Protein AF-A0A7X3VR45-F1 (afdb_monomer)

pLDDT: mean 96.13, std 3.7, range [67.56, 98.75]

Radius of gyration: 15.21 Å; Cα contacts (8 Å, |Δi|>4): 287; chains: 1; bounding box: 34×39×33 Å

Secondary structure (DSSP, 8-state):
-HHHHHTTHHHHHHHHHHTTPPP---THHHHTTEEEEEE-GGGGSS-SS---EEEE---SEEEEEEESTTSTTHHHHHHHHHHHH-SEEEEE-TTEEEEEETTEEEEEESSTT--EEEEEEETTEEEEEEPP-S---EEHHHHTS--

Solvent-accessible surface area (backbone atoms only — not comparable to full-atom values): 8153 Å² total; per-residue (Å²): 97,70,67,39,56,76,70,47,44,55,60,54,52,52,52,40,42,76,72,69,46,86,83,84,48,65,59,76,47,41,23,36,48,16,36,21,16,62,34,59,74,48,64,81,45,94,49,90,84,58,68,75,40,83,45,67,34,74,42,80,38,89,31,31,30,27,57,39,24,88,44,94,62,38,52,62,53,50,38,51,48,27,24,73,70,44,59,36,35,41,31,21,21,63,54,28,45,82,48,75,61,88,67,25,28,34,36,48,62,80,43,96,84,34,46,39,33,42,32,30,51,54,97,74,34,50,47,76,43,79,52,74,69,82,69,56,83,39,58,39,66,62,72,69,42,97,114

Sequence (147 aa):
MKLWRRLGLDAVLAEAASRGTVLSGLSAGAICWFRYGHSDSRSFSSNPKWDYIRVSGLGFINAVYCPHYHFEKRETSFSQMIAKRGGIGIACDNNAAIEIVGERYRILTSAPNAKAYKLFKRDGNAVITELSQDNEWTPLTDLLRRK

Foldseek 3Di:
DVVCVVVVVLVVVVVCVVVVNDQDDAAVSQQQLAQWEWDPVCVPDPDVDDDIDIDGHSHNHDAYEAEQCPPDCNVVRVFLVCLVPWFKYKYWHVQWDWDDDPQWIAIAGPDPPTWMWIWGHDPSGIDIDTGDHPRDIDGNVVSRDPD

Structure (mmCIF, N/CA/C/O backbone):
data_AF-A0A7X3VR45-F1
#
_entry.id   AF-A0A7X3VR45-F1
#
loop_
_atom_site.group_PDB
_atom_site.id
_atom_site.type_symbol
_atom_site.label_atom_id
_atom_site.label_alt_id
_atom_site.label_comp_id
_atom_site.label_asym_id
_atom_site.label_entity_id
_atom_site.label_seq_id
_atom_site.pdbx_PDB_ins_code
_atom_site.Cartn_x
_atom_site.Cartn_y
_atom_site.Cartn_z
_atom_site.occupancy
_atom_site.B_iso_or_equiv
_atom_site.auth_seq_id
_atom_site.auth_comp_id
_atom_site.auth_asym_id
_atom_site.auth_atom_id
_atom_site.pdbx_PDB_model_num
ATOM 1 N N . MET A 1 1 ? -0.229 -15.543 -4.022 1.00 93.19 1 MET A N 1
ATOM 2 C CA . MET A 1 1 ? -1.603 -15.867 -3.569 1.00 93.19 1 MET A CA 1
ATOM 3 C C . MET A 1 1 ? -2.283 -17.021 -4.309 1.00 93.19 1 MET A C 1
ATOM 5 O O . MET A 1 1 ? -3.187 -17.600 -3.731 1.00 93.19 1 MET A O 1
ATOM 9 N N . LYS A 1 2 ? -1.858 -17.437 -5.519 1.00 92.75 2 LYS A N 1
ATOM 10 C CA . LYS A 1 2 ? -2.476 -18.581 -6.236 1.00 92.75 2 LYS A CA 1
ATOM 11 C C . LYS A 1 2 ? -2.580 -19.865 -5.396 1.00 92.75 2 LYS A C 1
ATOM 13 O O . LYS A 1 2 ? -3.635 -20.484 -5.375 1.00 92.75 2 LYS A O 1
ATOM 18 N N . LEU A 1 3 ? -1.503 -20.234 -4.696 1.00 95.25 3 LEU A N 1
ATOM 19 C CA . LEU A 1 3 ? -1.475 -21.427 -3.845 1.00 95.25 3 LEU A CA 1
ATOM 20 C C . LEU A 1 3 ? -2.499 -21.350 -2.707 1.00 95.25 3 LEU A C 1
ATOM 22 O O . LEU A 1 3 ? -3.209 -22.316 -2.477 1.00 95.25 3 LEU A O 1
ATOM 26 N N . TRP A 1 4 ? -2.610 -20.195 -2.048 1.00 96.38 4 TRP A N 1
ATOM 27 C CA . TRP A 1 4 ? -3.561 -19.988 -0.953 1.00 96.38 4 TRP A CA 1
ATOM 28 C C . TRP A 1 4 ? -4.999 -20.175 -1.423 1.00 96.38 4 TRP A C 1
ATOM 30 O O . TRP A 1 4 ? -5.736 -20.920 -0.797 1.00 96.38 4 TRP A O 1
ATOM 40 N N . ARG A 1 5 ? -5.353 -19.598 -2.579 1.00 96.06 5 ARG A N 1
ATOM 41 C CA . ARG A 1 5 ? -6.682 -19.789 -3.179 1.00 96.06 5 ARG A CA 1
ATOM 42 C C . ARG A 1 5 ? -6.951 -21.242 -3.547 1.00 96.06 5 ARG A C 1
ATOM 44 O O . ARG A 1 5 ? -8.019 -21.765 -3.273 1.00 96.06 5 ARG A O 1
ATOM 51 N N . ARG A 1 6 ? -5.961 -21.918 -4.139 1.00 97.50 6 ARG A N 1
ATOM 52 C CA . ARG A 1 6 ? -6.075 -23.340 -4.496 1.00 97.50 6 ARG A CA 1
ATOM 53 C C . ARG A 1 6 ? -6.319 -24.225 -3.271 1.00 97.50 6 ARG A C 1
ATOM 55 O O . ARG A 1 6 ? -6.990 -25.238 -3.393 1.00 97.50 6 ARG A O 1
ATOM 62 N N . LEU A 1 7 ? -5.743 -23.862 -2.129 1.00 97.94 7 LEU A N 1
ATOM 63 C CA . LEU A 1 7 ? -5.867 -24.603 -0.874 1.00 97.94 7 LEU A CA 1
ATOM 64 C C . LEU A 1 7 ? -7.011 -24.093 0.024 1.00 97.94 7 LEU A C 1
ATOM 66 O O . LEU A 1 7 ? -7.150 -24.585 1.136 1.00 97.94 7 LEU A O 1
ATOM 70 N N . GLY A 1 8 ? -7.803 -23.107 -0.417 1.00 97.38 8 GLY A N 1
ATOM 71 C CA . GLY A 1 8 ? -8.907 -22.528 0.364 1.00 97.38 8 GLY A CA 1
ATOM 72 C C . GLY A 1 8 ? -8.486 -21.647 1.548 1.00 97.38 8 GLY A C 1
ATOM 73 O O . GLY A 1 8 ? -9.325 -21.250 2.355 1.00 97.38 8 GLY A O 1
ATOM 74 N N . LEU A 1 9 ? -7.199 -21.311 1.670 1.00 97.19 9 LEU A N 1
ATOM 75 C CA . LEU A 1 9 ? -6.683 -20.503 2.779 1.00 97.19 9 LEU A CA 1
ATOM 76 C C . LEU A 1 9 ? -7.224 -19.065 2.753 1.00 97.19 9 LEU A C 1
ATOM 78 O O . LEU A 1 9 ? -7.358 -18.435 3.794 1.00 97.19 9 LEU A O 1
ATOM 82 N N . ASP A 1 10 ? -7.555 -18.535 1.578 1.00 97.19 10 ASP A N 1
ATOM 83 C CA . ASP A 1 10 ? -8.180 -17.218 1.452 1.00 97.19 10 ASP A CA 1
ATOM 84 C C . ASP A 1 10 ? -9.552 -17.138 2.130 1.00 97.19 10 ASP A C 1
ATOM 86 O O . ASP A 1 10 ? -9.836 -16.133 2.782 1.00 97.19 10 ASP A O 1
ATOM 90 N N . ALA A 1 11 ? -10.365 -18.193 2.030 1.00 97.25 11 ALA A N 1
ATOM 91 C CA . ALA A 1 11 ? -11.652 -18.275 2.716 1.00 97.25 11 ALA A CA 1
ATOM 92 C C . ALA A 1 11 ? -11.475 -18.359 4.241 1.00 97.25 11 ALA A C 1
ATOM 94 O O . ALA A 1 11 ? -12.116 -17.610 4.974 1.00 97.25 11 ALA A O 1
ATOM 95 N N . VAL A 1 12 ? -10.544 -19.198 4.711 1.00 98.12 12 VAL A N 1
ATOM 96 C CA . VAL A 1 12 ? -10.238 -19.346 6.146 1.00 98.12 12 VAL A CA 1
ATOM 97 C C . VAL A 1 12 ? -9.730 -18.033 6.749 1.00 98.12 12 VAL A C 1
ATOM 99 O O . VAL A 1 12 ? -10.153 -17.643 7.834 1.00 98.12 12 VAL A O 1
ATOM 102 N N . LEU A 1 13 ? -8.855 -17.311 6.040 1.00 97.69 13 LEU A N 1
ATOM 103 C CA . LEU A 1 13 ? -8.360 -16.005 6.488 1.00 97.69 13 LEU A CA 1
ATOM 104 C C . LEU A 1 13 ? -9.478 -14.956 6.541 1.00 97.69 13 LEU A C 1
ATOM 106 O O . LEU A 1 13 ? -9.525 -14.171 7.485 1.00 97.69 13 LEU A O 1
ATOM 110 N N . ALA A 1 14 ? -10.382 -14.944 5.556 1.00 96.44 14 ALA A N 1
ATOM 111 C CA . ALA A 1 14 ? -11.528 -14.036 5.552 1.00 96.44 14 ALA A CA 1
ATOM 112 C C . ALA A 1 14 ? -12.481 -14.319 6.725 1.00 96.44 14 ALA A C 1
ATOM 114 O O . ALA A 1 14 ? -12.929 -13.390 7.398 1.00 96.44 14 ALA A O 1
ATOM 115 N N . GLU A 1 15 ? -12.744 -15.596 7.014 1.00 98.00 15 GLU A N 1
ATOM 116 C CA . GLU A 1 15 ? -13.541 -16.002 8.169 1.00 98.00 15 GLU A CA 1
ATOM 117 C C . GLU A 1 15 ? -12.868 -15.588 9.484 1.00 98.00 15 GLU A C 1
ATOM 119 O O . GLU A 1 15 ? -13.510 -14.960 10.327 1.00 98.00 15 GLU A O 1
ATOM 124 N N . ALA A 1 16 ? -11.572 -15.864 9.647 1.00 97.94 16 ALA A N 1
ATOM 125 C CA . ALA A 1 16 ? -10.823 -15.468 10.837 1.00 97.94 16 ALA A CA 1
ATOM 126 C C . ALA 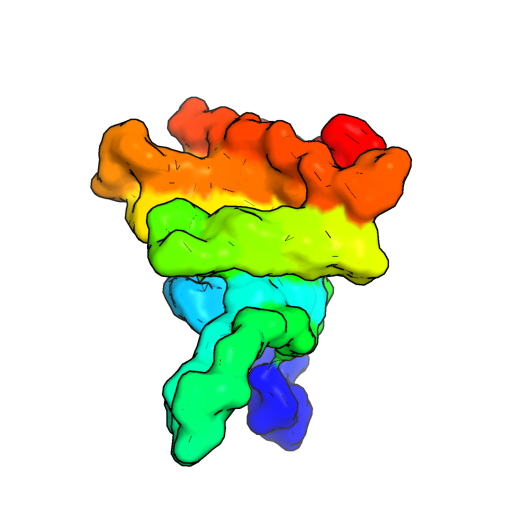A 1 16 ? -10.886 -13.948 11.069 1.00 97.94 16 ALA A C 1
ATOM 128 O O . ALA A 1 16 ? -11.181 -13.508 12.184 1.00 97.94 16 ALA A O 1
ATOM 129 N N . ALA A 1 17 ? -10.691 -13.150 10.013 1.00 96.00 17 ALA A N 1
ATOM 130 C CA . ALA A 1 17 ? -10.814 -11.694 10.074 1.00 96.00 17 ALA A CA 1
ATOM 131 C C . ALA A 1 17 ? -12.222 -11.245 10.495 1.00 96.00 17 ALA A C 1
ATOM 133 O O . ALA A 1 17 ? -12.351 -10.389 11.367 1.00 96.00 17 ALA A O 1
ATOM 134 N N . SER A 1 18 ? -13.281 -11.858 9.948 1.00 94.75 18 SER A N 1
ATOM 135 C CA . SER A 1 18 ? -14.669 -11.539 10.330 1.00 94.75 18 SER A CA 1
ATOM 136 C C . SER A 1 18 ? -14.988 -11.838 11.800 1.00 94.75 18 SER A C 1
ATOM 138 O O . SER A 1 18 ? -15.877 -11.218 12.376 1.00 94.75 18 SER A O 1
ATOM 140 N N . ARG A 1 19 ? -14.230 -12.746 12.427 1.00 97.06 19 ARG A N 1
ATOM 141 C CA . ARG A 1 19 ? -14.322 -13.089 13.855 1.00 97.06 19 ARG A CA 1
ATOM 142 C C . ARG A 1 19 ? -13.409 -12.225 14.740 1.00 97.06 19 ARG A C 1
ATOM 144 O O . ARG A 1 19 ? -13.257 -12.518 15.921 1.00 97.06 19 ARG A O 1
ATOM 151 N N . GLY A 1 20 ? -12.788 -11.185 14.181 1.00 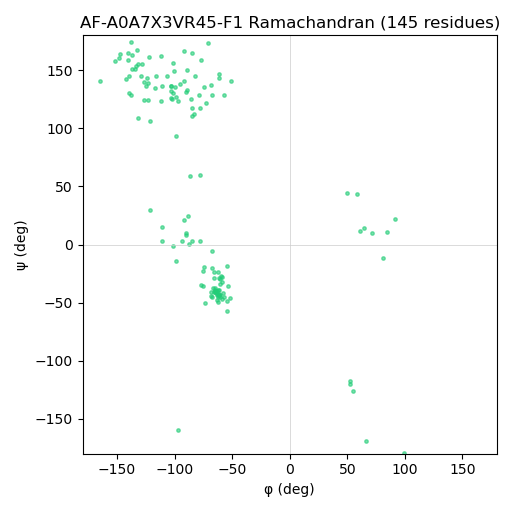95.62 20 GLY A N 1
ATOM 152 C CA . GLY A 1 20 ? -11.912 -10.260 14.904 1.00 95.62 20 GLY A CA 1
ATOM 153 C C . GLY A 1 20 ? -10.461 -10.727 15.045 1.00 95.62 20 GLY A C 1
ATOM 154 O O . GLY A 1 20 ? -9.700 -10.115 15.791 1.00 95.62 20 GLY A O 1
ATOM 155 N N . THR A 1 21 ? -10.047 -11.786 14.339 1.00 98.06 21 THR A N 1
ATOM 156 C CA . THR A 1 21 ? -8.629 -12.177 14.311 1.00 98.06 21 THR A CA 1
ATOM 157 C C . THR A 1 21 ? -7.818 -11.118 13.571 1.00 98.06 21 THR A C 1
ATOM 159 O O . THR A 1 21 ? -8.129 -10.770 12.431 1.00 98.06 21 THR A O 1
ATOM 162 N N . VAL A 1 22 ? -6.742 -10.639 14.197 1.00 97.44 22 VAL A N 1
ATOM 163 C CA . VAL A 1 22 ? -5.813 -9.698 13.564 1.00 97.44 22 VAL A CA 1
ATOM 164 C C . VAL A 1 22 ? -4.986 -10.428 12.510 1.00 97.44 22 VAL A C 1
ATOM 166 O O . VAL A 1 22 ? -4.269 -11.381 12.813 1.00 97.44 22 VAL A O 1
ATOM 169 N N . LEU A 1 23 ? -5.062 -9.953 11.267 1.00 97.56 23 LEU A N 1
ATOM 170 C CA . LEU A 1 23 ? -4.207 -10.410 10.176 1.00 97.56 23 LEU A CA 1
ATOM 171 C C . LEU A 1 23 ? -3.054 -9.427 9.989 1.00 97.56 23 LEU A C 1
ATOM 173 O O . LEU A 1 23 ? -3.274 -8.230 9.815 1.00 97.56 23 LEU A O 1
ATOM 177 N N . SER A 1 24 ? -1.821 -9.928 10.000 1.00 97.06 24 SER A N 1
ATOM 178 C CA . SER A 1 24 ? -0.623 -9.107 9.839 1.00 97.06 24 SER A CA 1
ATOM 179 C C . SER A 1 24 ? 0.356 -9.742 8.856 1.00 97.06 24 SER A C 1
ATOM 181 O O . SER A 1 24 ? 0.400 -10.956 8.661 1.00 97.06 24 SER A O 1
ATOM 183 N N . GLY A 1 25 ? 1.136 -8.904 8.178 1.00 96.56 25 GLY A N 1
ATOM 184 C CA . GLY A 1 25 ? 2.160 -9.362 7.250 1.00 96.56 25 GLY A CA 1
ATOM 185 C C . GLY A 1 25 ? 3.120 -8.236 6.906 1.00 96.56 25 GLY A C 1
ATOM 186 O O . GLY A 1 25 ? 2.696 -7.099 6.730 1.00 96.56 25 GLY A O 1
ATOM 187 N N . LEU A 1 26 ? 4.407 -8.560 6.798 1.00 96.06 26 LEU A N 1
ATOM 188 C CA . LEU A 1 26 ? 5.467 -7.625 6.417 1.00 96.06 26 LEU A CA 1
ATOM 189 C C . LEU A 1 26 ? 5.854 -7.798 4.948 1.00 96.06 26 LEU A C 1
ATOM 191 O O . LEU A 1 26 ? 5.795 -8.907 4.414 1.00 96.06 26 LEU A O 1
ATOM 195 N N . SER A 1 27 ? 6.282 -6.719 4.291 1.00 95.94 27 SER A N 1
ATOM 196 C CA . SER A 1 27 ? 6.781 -6.760 2.909 1.00 95.94 27 SER A CA 1
ATOM 197 C C . SER A 1 27 ? 5.791 -7.448 1.942 1.00 95.94 27 SER A C 1
ATOM 199 O O . SER A 1 27 ? 4.656 -6.991 1.785 1.00 95.94 27 SER A O 1
ATOM 201 N N . ALA A 1 28 ? 6.163 -8.573 1.322 1.00 94.31 28 ALA A N 1
ATOM 202 C CA . ALA A 1 28 ? 5.272 -9.380 0.484 1.00 94.31 28 ALA A CA 1
ATOM 203 C C . ALA A 1 28 ? 4.022 -9.900 1.227 1.00 94.31 28 ALA A C 1
ATOM 205 O O . ALA A 1 28 ? 2.971 -10.084 0.608 1.00 94.31 28 ALA A O 1
ATOM 206 N N . GLY A 1 29 ? 4.114 -10.096 2.545 1.00 96.38 29 GLY A N 1
ATOM 207 C CA . GLY A 1 29 ? 2.980 -10.404 3.414 1.00 96.38 29 GLY A CA 1
ATOM 208 C C . GLY A 1 29 ? 1.994 -9.241 3.524 1.00 96.38 29 GLY A C 1
ATOM 209 O O . GLY A 1 29 ? 0.794 -9.470 3.481 1.00 96.38 29 GLY A O 1
ATOM 210 N N . ALA A 1 30 ? 2.463 -7.990 3.563 1.00 97.31 30 ALA A N 1
ATOM 211 C CA . ALA A 1 30 ? 1.575 -6.823 3.588 1.00 97.31 30 ALA A CA 1
ATOM 212 C C . ALA A 1 30 ? 0.786 -6.694 2.276 1.00 97.31 30 ALA A C 1
ATOM 214 O O . ALA A 1 30 ? -0.418 -6.450 2.288 1.00 97.31 30 ALA A O 1
ATOM 215 N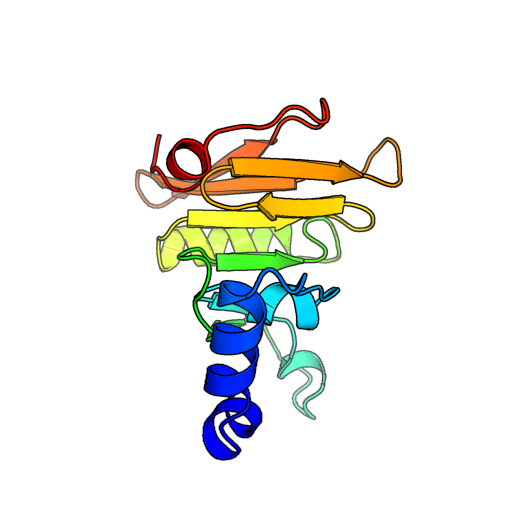 N . ILE A 1 31 ? 1.447 -6.943 1.136 1.00 97.88 31 ILE A N 1
ATOM 216 C CA . ILE A 1 31 ? 0.827 -6.913 -0.200 1.00 97.88 31 ILE A CA 1
ATOM 217 C C . ILE A 1 31 ? -0.417 -7.810 -0.276 1.00 97.88 31 ILE A C 1
ATOM 219 O O . ILE A 1 31 ? -1.369 -7.480 -0.986 1.00 97.88 31 ILE A O 1
ATOM 223 N N . CYS A 1 32 ? -0.421 -8.952 0.418 1.00 96.88 32 CYS A N 1
ATOM 224 C CA . CYS A 1 32 ? -1.479 -9.940 0.254 1.00 96.88 32 CYS A CA 1
ATOM 225 C C . CYS A 1 32 ? -2.852 -9.456 0.733 1.00 96.88 32 CYS A C 1
ATOM 227 O O . CYS A 1 32 ? -3.847 -9.920 0.193 1.00 96.88 32 CYS A O 1
ATOM 229 N N . TRP A 1 33 ? -2.934 -8.488 1.644 1.00 97.69 33 TRP A N 1
ATOM 230 C CA . TRP A 1 33 ? -4.213 -7.983 2.161 1.00 97.69 33 TRP A CA 1
ATOM 231 C C . TRP A 1 33 ? -4.942 -7.071 1.170 1.00 97.69 33 TRP A C 1
ATOM 233 O O . TRP A 1 33 ? -6.166 -6.939 1.196 1.00 97.69 33 TRP A O 1
ATOM 243 N N . PHE A 1 34 ? -4.205 -6.483 0.234 1.00 98.38 34 PHE A N 1
ATOM 244 C CA . PHE A 1 34 ? -4.729 -5.524 -0.728 1.00 98.38 34 PHE A CA 1
ATOM 245 C C . PHE A 1 34 ? -5.183 -6.205 -2.019 1.00 98.38 34 PHE A C 1
ATOM 247 O O . PHE A 1 34 ? -4.882 -7.370 -2.292 1.00 98.38 34 PHE A O 1
ATOM 254 N N . ARG A 1 35 ? -5.924 -5.478 -2.857 1.00 98.31 35 ARG A N 1
ATOM 255 C CA . ARG A 1 35 ? -6.344 -5.973 -4.175 1.00 98.31 35 ARG A CA 1
ATOM 256 C C . ARG A 1 35 ? -5.147 -6.231 -5.078 1.00 98.31 35 ARG A C 1
ATOM 258 O O . ARG A 1 35 ? -5.116 -7.232 -5.798 1.00 98.31 35 ARG A O 1
ATOM 265 N N . TYR A 1 36 ? -4.155 -5.351 -5.018 1.00 98.56 36 TYR A N 1
ATOM 266 C CA . TYR A 1 36 ? -2.915 -5.482 -5.767 1.00 98.56 36 TYR A CA 1
ATOM 267 C C . TYR A 1 36 ? -1.708 -5.058 -4.928 1.00 98.56 36 TYR A C 1
ATOM 269 O O . TYR A 1 36 ? -1.857 -4.343 -3.942 1.00 98.56 36 TYR A O 1
ATOM 277 N N . GLY A 1 37 ? -0.501 -5.410 -5.370 1.00 98.19 37 GLY A N 1
ATOM 278 C CA . GLY A 1 37 ? 0.716 -4.824 -4.812 1.00 98.19 37 GLY A CA 1
ATOM 279 C C . GLY A 1 37 ? 1.864 -4.682 -5.796 1.00 98.19 37 GLY A C 1
ATOM 280 O O . GLY A 1 37 ? 1.886 -5.327 -6.848 1.00 98.19 37 GLY A O 1
ATOM 281 N N . HIS A 1 38 ? 2.794 -3.808 -5.427 1.00 98.44 38 HIS A N 1
ATOM 282 C CA . HIS A 1 38 ? 4.038 -3.515 -6.121 1.00 98.44 38 HIS A CA 1
ATOM 283 C C . HIS A 1 38 ? 5.113 -4.526 -5.709 1.00 98.44 38 HIS A C 1
ATOM 285 O O . HIS A 1 38 ? 5.558 -4.545 -4.561 1.00 98.44 38 HIS A O 1
ATOM 291 N N . SER A 1 39 ? 5.500 -5.401 -6.636 1.00 97.25 39 SER A N 1
ATOM 292 C CA . SER A 1 39 ? 6.352 -6.554 -6.352 1.00 97.25 39 SER A CA 1
ATOM 293 C C . SER A 1 39 ? 7.588 -6.575 -7.236 1.00 97.25 39 SER A C 1
ATOM 295 O O . SER A 1 39 ? 7.510 -6.402 -8.449 1.00 97.25 39 S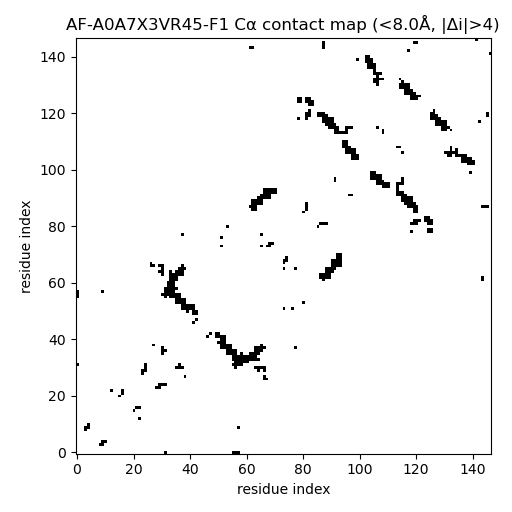ER A O 1
ATOM 297 N N . ASP A 1 40 ? 8.710 -6.874 -6.605 1.00 95.88 40 ASP A N 1
ATOM 298 C CA . ASP A 1 40 ? 10.009 -7.207 -7.180 1.00 95.88 40 ASP A CA 1
ATOM 299 C C . ASP A 1 40 ? 10.178 -8.707 -7.427 1.00 95.88 40 ASP A C 1
ATOM 301 O O . ASP A 1 40 ? 11.261 -9.133 -7.772 1.00 95.88 40 ASP A O 1
ATOM 305 N N . SER A 1 41 ? 9.137 -9.537 -7.306 1.00 93.81 41 SER A N 1
ATOM 306 C CA . SER A 1 41 ? 9.274 -11.007 -7.368 1.00 93.81 41 SER A CA 1
ATOM 307 C C . SER A 1 41 ? 9.967 -11.561 -8.625 1.00 93.81 41 SER A C 1
ATOM 309 O O . SER A 1 41 ? 10.435 -12.697 -8.614 1.00 93.81 41 SER A O 1
ATOM 311 N N . ARG A 1 42 ? 10.051 -10.780 -9.710 1.00 93.75 42 ARG A N 1
ATOM 312 C CA . ARG A 1 42 ? 10.817 -11.135 -10.914 1.00 93.75 42 ARG A CA 1
ATOM 313 C C . ARG A 1 42 ? 12.336 -11.015 -10.742 1.00 93.75 42 ARG A C 1
ATOM 315 O O . ARG A 1 42 ? 13.049 -11.645 -11.518 1.00 93.75 42 ARG A O 1
ATOM 322 N N . SER A 1 43 ? 12.816 -10.276 -9.744 1.00 92.81 43 SER A N 1
ATOM 323 C CA . SER A 1 43 ? 14.234 -10.154 -9.389 1.00 92.81 43 SER A CA 1
ATOM 324 C C . SER A 1 43 ? 14.857 -11.483 -8.974 1.00 92.81 43 SER A C 1
ATOM 326 O O . SER A 1 43 ? 16.033 -11.713 -9.220 1.00 92.81 43 SER A O 1
ATOM 328 N N . PHE A 1 44 ? 14.047 -12.386 -8.415 1.00 90.06 44 PHE A N 1
ATOM 329 C CA . PHE A 1 44 ? 14.460 -13.726 -7.995 1.00 90.06 44 PHE A CA 1
ATOM 330 C C . PHE A 1 44 ? 14.422 -14.762 -9.128 1.00 90.06 44 PHE A C 1
ATOM 332 O O . PHE A 1 44 ? 14.638 -15.949 -8.890 1.00 90.06 44 PHE A O 1
ATOM 339 N N . SER A 1 45 ? 14.091 -14.349 -10.354 1.00 90.50 45 SER A N 1
ATOM 340 C CA . SER A 1 45 ? 14.180 -15.225 -11.524 1.00 90.50 45 SER A CA 1
ATOM 341 C C . SER A 1 45 ? 15.598 -15.224 -12.098 1.00 90.50 45 SER A C 1
ATOM 343 O O . SER A 1 45 ? 16.390 -14.331 -11.822 1.00 90.50 45 SER A O 1
ATOM 345 N N . SER A 1 46 ? 15.914 -16.191 -12.961 1.00 87.94 46 SER A N 1
ATOM 346 C CA . SER A 1 46 ? 17.200 -16.231 -13.671 1.00 87.94 46 SER A CA 1
ATOM 347 C C . SER A 1 46 ? 17.382 -15.102 -14.693 1.00 87.94 46 SER A C 1
ATOM 349 O O . SER A 1 46 ? 18.450 -14.992 -15.292 1.00 87.94 46 SER A O 1
ATOM 351 N N . ASN A 1 47 ? 16.356 -14.278 -14.934 1.00 87.81 47 ASN A N 1
ATOM 352 C CA . ASN A 1 47 ? 16.436 -13.179 -15.880 1.00 87.81 47 ASN A CA 1
ATOM 353 C C . ASN A 1 47 ? 17.088 -11.947 -15.219 1.00 87.81 47 ASN A C 1
ATOM 355 O O . ASN A 1 47 ? 16.450 -11.308 -14.378 1.00 87.81 47 ASN A O 1
ATOM 359 N N . PRO A 1 48 ? 18.301 -11.543 -15.641 1.00 84.44 48 PRO A N 1
ATOM 360 C CA . PRO A 1 48 ? 18.979 -10.377 -15.075 1.00 84.44 48 PRO A CA 1
ATOM 361 C C . PRO A 1 48 ? 18.271 -9.057 -15.418 1.00 84.44 48 PRO A C 1
ATOM 363 O O . PRO A 1 48 ? 18.474 -8.051 -14.744 1.00 84.44 48 PRO A O 1
ATOM 366 N N . LYS A 1 49 ? 17.429 -9.043 -16.462 1.00 91.06 49 LYS A N 1
ATOM 367 C CA . LYS A 1 49 ? 16.598 -7.899 -16.846 1.00 91.06 49 LYS A CA 1
ATOM 368 C C . LYS A 1 49 ? 15.184 -8.098 -16.320 1.00 91.06 49 LYS A C 1
ATOM 370 O O . LYS A 1 49 ? 14.333 -8.693 -16.984 1.00 91.06 49 LYS A O 1
ATOM 375 N N . TRP A 1 50 ? 14.921 -7.562 -15.139 1.00 93.75 50 TRP A N 1
ATOM 376 C CA . TRP A 1 50 ? 13.594 -7.560 -14.540 1.00 93.75 50 TRP A CA 1
ATOM 377 C C . TRP A 1 50 ? 13.135 -6.131 -14.247 1.00 93.75 50 TRP A C 1
ATOM 379 O O . TRP A 1 50 ? 13.929 -5.195 -14.212 1.00 93.75 50 TRP A O 1
ATOM 389 N N . ASP A 1 51 ? 11.830 -5.985 -14.062 1.00 94.69 51 ASP A N 1
ATOM 390 C CA . ASP A 1 51 ? 11.209 -4.746 -13.613 1.00 94.69 51 ASP A CA 1
ATOM 391 C C . ASP A 1 51 ? 10.096 -5.091 -12.621 1.00 94.69 51 ASP A C 1
ATOM 393 O O . ASP A 1 51 ? 9.590 -6.227 -12.594 1.00 94.69 51 ASP A O 1
ATOM 397 N N . TYR A 1 52 ? 9.725 -4.115 -11.804 1.00 97.00 52 TYR A N 1
ATOM 398 C CA . TYR A 1 52 ? 8.651 -4.232 -10.839 1.00 97.00 52 TYR A CA 1
ATOM 399 C C . TYR A 1 52 ? 7.317 -4.513 -11.533 1.00 97.00 52 TYR A C 1
ATOM 401 O O . TYR A 1 52 ? 6.992 -4.011 -12.612 1.00 97.00 52 TYR A O 1
ATOM 409 N N . ILE A 1 53 ? 6.493 -5.333 -10.889 1.00 96.88 53 ILE A N 1
ATOM 410 C CA . ILE A 1 53 ? 5.207 -5.761 -11.429 1.00 96.88 53 ILE A CA 1
ATOM 411 C C . ILE A 1 53 ? 4.073 -5.548 -10.446 1.00 96.88 53 ILE A C 1
ATOM 413 O O . ILE A 1 53 ? 4.245 -5.562 -9.228 1.00 96.88 53 ILE A O 1
ATOM 417 N N . ARG A 1 54 ? 2.867 -5.415 -11.003 1.00 97.69 54 ARG A N 1
ATOM 418 C CA . ARG A 1 54 ? 1.636 -5.475 -10.222 1.00 97.69 54 ARG A CA 1
ATOM 419 C C . ARG A 1 54 ? 1.211 -6.928 -10.052 1.00 97.69 54 ARG A C 1
ATOM 421 O O . ARG A 1 54 ? 0.856 -7.577 -11.037 1.00 97.69 54 ARG A O 1
ATOM 428 N N . VAL A 1 55 ? 1.178 -7.406 -8.816 1.00 97.69 55 VAL A N 1
ATOM 429 C CA . VAL A 1 55 ? 0.634 -8.727 -8.460 1.00 97.69 55 VAL A CA 1
ATOM 430 C C . VAL A 1 55 ? -0.764 -8.592 -7.864 1.00 97.69 55 VAL A C 1
ATOM 432 O O . VAL A 1 55 ? -1.120 -7.528 -7.366 1.00 97.69 55 VAL A O 1
ATOM 435 N N . SER A 1 56 ? -1.573 -9.652 -7.941 1.00 97.50 56 SER A N 1
ATOM 436 C CA . SER A 1 56 ? -2.898 -9.696 -7.300 1.00 97.50 56 SER A CA 1
ATOM 437 C C . SER A 1 56 ? -2.782 -10.228 -5.872 1.00 97.50 56 SER A C 1
ATOM 439 O O . SER A 1 56 ? -2.122 -11.252 -5.657 1.00 97.50 56 SER A O 1
ATOM 441 N N . GLY A 1 57 ? -3.425 -9.548 -4.925 1.00 97.31 57 GLY A N 1
ATOM 442 C CA . GLY A 1 57 ? -3.542 -9.991 -3.536 1.00 97.31 57 GLY A CA 1
ATOM 443 C C . GLY A 1 57 ? -4.873 -10.698 -3.257 1.00 97.31 57 GLY A C 1
ATOM 444 O O . GLY A 1 57 ? -5.520 -11.223 -4.173 1.00 97.31 57 GLY A O 1
ATOM 445 N N . LEU A 1 58 ? -5.251 -10.748 -1.981 1.00 97.06 58 LEU A N 1
ATOM 446 C CA . LEU A 1 58 ? -6.496 -11.329 -1.484 1.00 97.06 58 LEU A CA 1
ATOM 447 C C . LEU A 1 58 ? -7.691 -10.411 -1.725 1.00 97.06 58 LEU A C 1
ATOM 449 O O . LEU A 1 58 ? -8.747 -10.917 -2.096 1.00 97.06 58 LEU A O 1
ATOM 453 N N . GLY A 1 59 ? -7.479 -9.093 -1.639 1.00 96.50 59 GLY A N 1
ATOM 454 C CA . GLY A 1 59 ? -8.486 -8.085 -1.966 1.00 96.50 59 GLY A CA 1
ATOM 455 C C . GLY A 1 59 ? -9.353 -7.614 -0.806 1.00 96.50 59 GLY A C 1
ATOM 456 O O . GLY A 1 59 ? -10.424 -7.084 -1.077 1.00 96.50 59 GLY A O 1
ATOM 457 N N . PHE A 1 60 ? -8.906 -7.757 0.445 1.00 96.56 60 PHE A N 1
ATOM 458 C CA . PHE A 1 60 ? -9.632 -7.220 1.603 1.00 96.56 60 PHE A CA 1
ATOM 459 C C . PHE A 1 60 ? -9.688 -5.692 1.565 1.00 96.56 60 PHE A C 1
ATOM 461 O O . PHE A 1 60 ? -10.726 -5.108 1.848 1.00 96.56 60 PHE A O 1
ATOM 468 N N . ILE A 1 61 ? -8.608 -5.047 1.113 1.00 97.88 61 ILE A N 1
ATOM 469 C CA . ILE A 1 61 ? -8.566 -3.598 0.896 1.00 97.88 61 ILE A CA 1
ATOM 470 C C . ILE A 1 61 ? -8.453 -3.297 -0.602 1.00 97.88 61 ILE A C 1
ATOM 472 O O . ILE A 1 61 ? -7.516 -3.737 -1.277 1.00 97.88 61 ILE A O 1
ATOM 476 N N . ASN A 1 62 ? -9.390 -2.515 -1.146 1.00 97.44 62 ASN A N 1
ATOM 477 C CA . ASN A 1 62 ? -9.439 -2.155 -2.571 1.00 97.44 62 ASN A CA 1
ATOM 478 C C . ASN A 1 62 ? -8.425 -1.052 -2.947 1.00 97.44 62 ASN A C 1
ATOM 480 O O . ASN A 1 62 ? -8.788 0.009 -3.453 1.00 97.44 62 ASN A O 1
ATOM 484 N N . ALA A 1 63 ? -7.141 -1.322 -2.722 1.00 98.50 63 ALA A N 1
ATOM 485 C CA . ALA A 1 63 ? -6.020 -0.465 -3.097 1.00 98.50 63 ALA A CA 1
ATOM 486 C C . ALA A 1 63 ? -4.853 -1.292 -3.673 1.00 98.50 63 ALA A C 1
ATOM 488 O O . ALA A 1 63 ? -4.898 -2.526 -3.733 1.00 98.50 63 ALA A O 1
ATOM 489 N N . VAL A 1 64 ? -3.823 -0.595 -4.149 1.00 98.69 64 VAL A N 1
ATOM 490 C CA . VAL A 1 64 ? -2.528 -1.155 -4.542 1.00 98.69 64 VAL A CA 1
ATOM 491 C C . VAL A 1 64 ? -1.527 -0.834 -3.438 1.00 98.69 64 VAL A C 1
ATOM 493 O O . VAL A 1 64 ? -1.369 0.333 -3.105 1.00 98.69 64 VAL A O 1
ATOM 496 N N . TYR A 1 65 ? -0.837 -1.830 -2.891 1.00 98.75 65 TYR A N 1
ATOM 497 C CA . TYR A 1 65 ? 0.123 -1.605 -1.808 1.00 98.75 65 TYR A CA 1
ATOM 498 C C . TYR A 1 65 ? 1.579 -1.650 -2.277 1.00 98.75 65 TYR A C 1
ATOM 500 O O . TYR A 1 65 ? 1.957 -2.550 -3.032 1.00 98.75 65 TYR A O 1
ATOM 508 N N . CYS A 1 66 ? 2.406 -0.714 -1.813 1.00 98.69 66 CYS A N 1
ATOM 509 C CA . CYS A 1 66 ? 3.848 -0.698 -2.043 1.00 98.69 66 CYS A CA 1
ATOM 510 C C . CYS A 1 66 ? 4.614 -0.717 -0.713 1.00 98.69 66 CYS A C 1
ATOM 51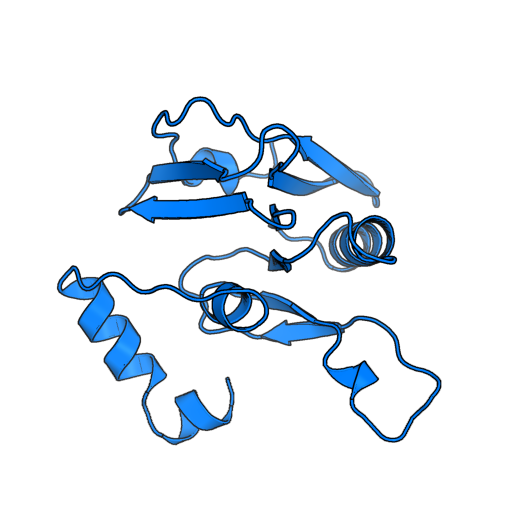2 O O . CYS A 1 66 ? 4.682 0.311 -0.041 1.00 98.69 66 CYS A O 1
ATOM 514 N N . PRO A 1 67 ? 5.231 -1.849 -0.333 1.00 98.31 67 PRO A N 1
ATOM 515 C CA . PRO A 1 67 ? 6.176 -1.860 0.774 1.00 98.31 67 PRO A CA 1
ATOM 516 C C . PRO A 1 67 ? 7.522 -1.269 0.333 1.00 98.31 67 PRO A C 1
ATOM 518 O O . PRO A 1 67 ? 7.859 -1.314 -0.858 1.00 98.31 67 PRO A O 1
ATOM 521 N N . HIS A 1 68 ? 8.313 -0.811 1.306 1.00 97.88 68 HIS A N 1
ATOM 522 C CA . HIS A 1 68 ? 9.673 -0.296 1.116 1.00 97.88 68 HIS A CA 1
ATOM 523 C C . HIS A 1 68 ? 9.726 0.893 0.143 1.00 97.88 68 HIS A C 1
ATOM 525 O O . HIS A 1 68 ? 10.556 0.916 -0.761 1.00 97.88 68 HIS A O 1
ATOM 531 N N . TYR A 1 69 ? 8.793 1.839 0.263 1.00 98.19 69 TYR A N 1
ATOM 532 C CA . TYR A 1 69 ? 8.538 2.847 -0.771 1.00 98.19 69 TYR A CA 1
ATOM 533 C C . TYR A 1 69 ? 9.779 3.648 -1.203 1.00 98.19 69 TYR A C 1
ATOM 535 O O . TYR A 1 69 ? 10.068 3.688 -2.400 1.00 98.19 69 TYR A O 1
ATOM 543 N N . HIS A 1 70 ? 10.564 4.174 -0.258 1.00 97.12 70 HIS A N 1
ATOM 544 C CA . HIS A 1 70 ? 11.829 4.871 -0.542 1.00 97.12 70 HIS A CA 1
ATOM 545 C C . HIS A 1 70 ? 13.069 3.965 -0.598 1.00 97.12 70 HIS A C 1
ATOM 547 O O . HIS A 1 70 ? 14.192 4.416 -0.379 1.00 97.12 70 HIS A O 1
ATOM 553 N N . PHE A 1 71 ? 12.899 2.674 -0.884 1.00 93.69 71 PHE A N 1
ATOM 554 C CA . PHE A 1 71 ? 14.014 1.762 -1.128 1.00 93.69 71 PHE A CA 1
ATOM 555 C C . PHE A 1 71 ? 14.176 1.492 -2.632 1.00 93.69 71 PHE A C 1
ATOM 557 O O . PHE A 1 71 ? 13.202 1.246 -3.349 1.00 93.69 71 PHE A O 1
ATOM 564 N N . GLU A 1 72 ? 15.422 1.513 -3.112 1.00 91.69 72 GLU A N 1
ATOM 565 C CA . GLU A 1 72 ? 15.782 1.345 -4.527 1.00 91.69 72 GLU A CA 1
ATOM 566 C C . GLU A 1 72 ? 15.022 2.298 -5.474 1.00 91.69 72 GLU A C 1
ATOM 568 O O . GLU A 1 72 ? 15.161 3.512 -5.390 1.00 91.69 72 GLU A O 1
ATOM 573 N N . LYS A 1 73 ? 14.253 1.751 -6.426 1.00 94.00 73 LYS A N 1
ATOM 574 C CA . LYS A 1 73 ? 13.519 2.486 -7.469 1.00 94.00 73 LYS A CA 1
ATOM 575 C C . LYS A 1 73 ? 12.004 2.421 -7.262 1.00 94.00 73 LYS A C 1
ATOM 577 O O . LYS A 1 73 ? 11.244 2.681 -8.198 1.00 94.00 73 LYS A O 1
ATOM 582 N N . ARG A 1 74 ? 11.555 2.018 -6.067 1.00 97.56 74 ARG A N 1
ATOM 583 C CA . ARG A 1 74 ? 10.140 1.749 -5.782 1.00 97.56 74 ARG A CA 1
ATOM 584 C C . ARG A 1 74 ? 9.285 3.001 -5.884 1.00 97.56 74 ARG A C 1
ATOM 586 O O . ARG A 1 74 ? 8.219 2.909 -6.476 1.00 97.56 74 ARG A O 1
ATOM 593 N N . GLU A 1 75 ? 9.768 4.152 -5.428 1.00 98.00 75 GLU A N 1
ATOM 594 C CA . GLU A 1 75 ? 9.060 5.431 -5.553 1.00 98.00 75 GLU A CA 1
ATOM 595 C C . GLU A 1 75 ? 8.682 5.742 -7.013 1.00 98.00 75 GLU A C 1
ATOM 597 O O . GLU A 1 75 ? 7.500 5.853 -7.362 1.00 98.00 75 GLU A O 1
ATOM 602 N N . THR A 1 76 ? 9.685 5.787 -7.894 1.00 98.00 76 THR A N 1
ATOM 603 C CA . THR A 1 76 ? 9.509 6.058 -9.327 1.00 98.00 76 THR A CA 1
ATOM 604 C C . THR A 1 76 ? 8.652 4.990 -10.002 1.00 98.00 76 THR A C 1
ATOM 606 O O . THR A 1 76 ? 7.688 5.311 -10.700 1.00 98.00 76 THR A O 1
ATOM 609 N N . SER A 1 77 ? 8.971 3.711 -9.786 1.00 98.25 77 SER A N 1
ATOM 610 C CA . SER A 1 77 ? 8.254 2.594 -10.409 1.00 98.25 77 SER A CA 1
ATOM 611 C C . SER A 1 77 ? 6.789 2.528 -9.967 1.00 98.25 77 SER A C 1
ATOM 613 O O . SER A 1 77 ? 5.881 2.347 -10.787 1.00 98.25 77 SER A O 1
ATOM 615 N N . PHE A 1 78 ? 6.520 2.719 -8.676 1.00 98.69 78 PHE A N 1
ATOM 616 C CA . PHE A 1 78 ? 5.165 2.680 -8.145 1.00 98.69 78 PHE A CA 1
ATOM 617 C C . PHE A 1 78 ? 4.338 3.866 -8.639 1.00 98.69 78 PHE A C 1
ATOM 619 O O . PHE A 1 78 ? 3.201 3.675 -9.078 1.00 98.69 78 PHE A O 1
ATOM 626 N N . SER A 1 79 ? 4.928 5.062 -8.685 1.00 98.50 79 SER A N 1
ATOM 627 C CA . SER A 1 79 ? 4.297 6.249 -9.269 1.00 98.50 79 SER A CA 1
ATOM 628 C C . SER A 1 79 ? 3.928 6.028 -10.739 1.00 98.50 79 SER A C 1
ATOM 630 O O . SER A 1 79 ? 2.781 6.252 -11.132 1.00 98.50 79 SER A O 1
ATOM 632 N N . GLN A 1 80 ? 4.841 5.478 -11.547 1.00 98.38 80 GLN A N 1
ATOM 633 C CA . GLN A 1 80 ? 4.560 5.106 -12.939 1.00 98.38 80 GLN A CA 1
ATOM 634 C C . GLN A 1 80 ? 3.458 4.042 -13.044 1.00 98.38 80 GLN A C 1
ATOM 636 O O . GLN A 1 80 ? 2.588 4.117 -13.918 1.00 98.38 80 GLN A O 1
ATOM 641 N N . MET A 1 81 ? 3.448 3.059 -12.141 1.00 98.50 81 MET A N 1
ATOM 642 C CA . MET A 1 81 ? 2.420 2.021 -12.098 1.00 98.50 81 MET A CA 1
ATOM 643 C C . MET A 1 81 ? 1.028 2.607 -11.833 1.00 98.50 81 MET A C 1
ATOM 645 O O . MET A 1 81 ? 0.078 2.231 -12.530 1.00 98.50 81 MET A O 1
ATOM 649 N N . ILE A 1 82 ? 0.901 3.529 -10.873 1.00 98.56 82 ILE A N 1
ATOM 650 C CA . ILE A 1 82 ? -0.359 4.218 -10.555 1.00 98.56 82 ILE A CA 1
ATOM 651 C C . ILE A 1 82 ? -0.769 5.163 -11.689 1.00 98.56 82 ILE A C 1
ATOM 653 O O . ILE A 1 82 ? -1.921 5.123 -12.121 1.00 98.56 82 ILE A O 1
ATOM 657 N N . ALA A 1 83 ? 0.158 5.940 -12.251 1.00 98.38 83 ALA A N 1
ATOM 658 C CA . ALA A 1 83 ? -0.105 6.808 -13.401 1.00 98.38 83 ALA A CA 1
ATOM 659 C C . ALA A 1 83 ? -0.620 6.013 -14.617 1.00 98.38 83 ALA A C 1
ATOM 661 O O . ALA A 1 83 ? -1.598 6.390 -15.271 1.00 98.38 83 ALA A O 1
ATOM 662 N N . LYS A 1 84 ? -0.029 4.844 -14.891 1.00 97.75 84 LYS A N 1
ATOM 663 C CA . LYS A 1 84 ? -0.420 3.985 -16.015 1.00 97.75 84 LYS A CA 1
ATOM 664 C C . LYS A 1 84 ? -1.745 3.264 -15.772 1.00 97.75 84 LYS A C 1
ATOM 666 O O . LYS A 1 84 ? -2.619 3.292 -16.635 1.00 97.75 84 LYS A O 1
ATOM 671 N N . ARG A 1 85 ? -1.900 2.596 -14.624 1.00 97.00 85 ARG A N 1
ATOM 672 C CA . ARG A 1 85 ? -3.018 1.664 -14.364 1.00 97.00 85 ARG A CA 1
ATOM 673 C C . ARG A 1 85 ? -4.170 2.266 -13.559 1.00 97.00 85 ARG A C 1
ATOM 675 O O . ARG A 1 85 ? -5.240 1.664 -13.516 1.00 97.00 85 ARG A O 1
ATOM 682 N N . GLY A 1 86 ? -3.966 3.419 -12.928 1.00 96.12 86 GLY A N 1
ATOM 683 C CA . GLY A 1 86 ? -4.914 4.023 -11.997 1.00 96.12 86 GLY A CA 1
ATOM 684 C C . GLY A 1 86 ? -5.104 3.216 -10.709 1.00 96.12 86 GLY A C 1
ATOM 685 O O . GLY A 1 86 ? -4.386 2.253 -10.429 1.00 96.12 86 GLY A O 1
ATOM 686 N N . GLY A 1 87 ? -6.119 3.612 -9.940 1.00 96.31 87 GLY A N 1
ATOM 687 C CA . GLY A 1 87 ? -6.407 3.075 -8.608 1.00 96.31 87 GLY A CA 1
ATOM 688 C C . GLY A 1 87 ? -5.895 3.981 -7.489 1.00 96.31 87 GLY A C 1
ATOM 689 O O . GLY A 1 87 ? -5.350 5.052 -7.753 1.00 96.31 87 GLY A O 1
ATOM 690 N N . ILE A 1 88 ? -6.121 3.541 -6.252 1.00 98.44 88 ILE A N 1
ATOM 691 C CA . ILE A 1 88 ? -5.534 4.134 -5.050 1.00 98.44 88 ILE A CA 1
ATOM 692 C C . ILE A 1 88 ? -4.301 3.313 -4.688 1.00 98.44 88 ILE A C 1
ATOM 694 O O . ILE A 1 88 ? -4.398 2.095 -4.544 1.00 98.44 88 ILE A O 1
ATOM 698 N N . GLY A 1 89 ? -3.153 3.970 -4.593 1.00 98.56 89 GLY A N 1
ATOM 699 C CA . GLY A 1 89 ? -1.912 3.427 -4.069 1.00 98.56 89 GLY A CA 1
ATOM 700 C C . GLY A 1 89 ? -1.753 3.788 -2.596 1.00 98.56 89 GLY A C 1
ATOM 701 O O . GLY A 1 89 ? -2.035 4.917 -2.207 1.00 98.56 89 GLY A O 1
ATOM 702 N N . ILE A 1 90 ? -1.295 2.836 -1.795 1.00 98.75 90 ILE A N 1
ATOM 703 C CA . ILE A 1 90 ? -0.855 3.046 -0.416 1.00 98.75 90 ILE A CA 1
ATOM 704 C C . ILE A 1 90 ? 0.582 2.548 -0.356 1.00 98.75 90 ILE A C 1
ATOM 706 O O . ILE A 1 90 ? 0.850 1.406 -0.729 1.00 98.75 90 ILE A O 1
ATOM 710 N N . ALA A 1 91 ? 1.506 3.396 0.067 1.00 98.62 91 ALA A N 1
ATOM 711 C CA . ALA A 1 91 ? 2.911 3.047 0.163 1.00 98.62 91 ALA A CA 1
ATOM 712 C C . ALA A 1 91 ? 3.415 3.261 1.587 1.00 98.62 91 ALA A C 1
ATOM 714 O O . ALA A 1 91 ? 3.057 4.251 2.216 1.00 98.62 91 ALA A O 1
ATOM 715 N N . CYS A 1 92 ? 4.235 2.345 2.087 1.00 98.56 92 CYS A N 1
ATOM 716 C CA . CYS A 1 92 ? 4.885 2.471 3.389 1.00 98.56 92 CYS A CA 1
ATOM 717 C C . CYS A 1 92 ? 6.390 2.285 3.221 1.00 98.56 92 CYS A C 1
ATOM 719 O O . CYS A 1 92 ? 6.840 1.408 2.475 1.00 98.56 92 CYS A O 1
ATOM 721 N N . ASP A 1 93 ? 7.160 3.091 3.938 1.00 98.31 93 ASP A N 1
ATOM 722 C CA . ASP A 1 93 ? 8.599 2.910 4.065 1.00 98.31 93 ASP A CA 1
ATOM 723 C C . ASP A 1 93 ? 8.963 1.695 4.916 1.00 98.31 93 ASP A C 1
ATOM 725 O O . ASP A 1 93 ? 8.121 1.043 5.542 1.00 98.31 93 ASP A O 1
ATOM 729 N N . ASN A 1 94 ? 10.264 1.400 4.956 1.00 97.88 94 ASN A N 1
ATOM 730 C CA . ASN A 1 94 ? 10.813 0.629 6.064 1.00 97.88 94 ASN A CA 1
ATOM 731 C C . ASN A 1 94 ? 10.368 1.259 7.385 1.00 97.88 94 ASN A C 1
ATOM 733 O O . ASN A 1 94 ? 10.331 2.481 7.502 1.00 97.88 94 ASN A O 1
ATOM 737 N N . ASN A 1 95 ? 10.044 0.419 8.369 1.00 97.50 95 ASN A N 1
ATOM 738 C CA . ASN A 1 95 ? 9.627 0.860 9.701 1.00 97.50 95 ASN A CA 1
ATOM 739 C C . ASN A 1 95 ? 8.305 1.650 9.744 1.00 97.50 95 ASN A C 1
ATOM 741 O O . ASN A 1 95 ? 8.004 2.227 10.786 1.00 97.50 95 ASN A O 1
ATOM 745 N N . ALA A 1 96 ? 7.505 1.641 8.672 1.00 97.81 96 ALA A N 1
ATOM 746 C CA . ALA A 1 96 ? 6.133 2.143 8.660 1.00 97.81 96 ALA A CA 1
ATOM 747 C C . ALA A 1 96 ? 5.135 1.009 8.384 1.00 97.81 96 ALA A C 1
ATOM 749 O O . ALA A 1 96 ? 5.395 0.099 7.593 1.00 97.81 96 ALA A O 1
ATOM 750 N N . ALA A 1 97 ? 3.966 1.083 9.011 1.00 97.56 97 ALA A N 1
ATOM 751 C CA . ALA A 1 97 ? 2.857 0.164 8.808 1.00 97.56 97 ALA A CA 1
ATOM 752 C C . ALA A 1 97 ? 1.537 0.931 8.727 1.00 97.56 97 ALA A C 1
ATOM 754 O O . ALA A 1 97 ? 1.370 1.984 9.339 1.00 97.56 97 ALA A O 1
ATOM 755 N N . ILE A 1 98 ? 0.585 0.374 7.984 1.00 98.12 98 ILE A N 1
ATOM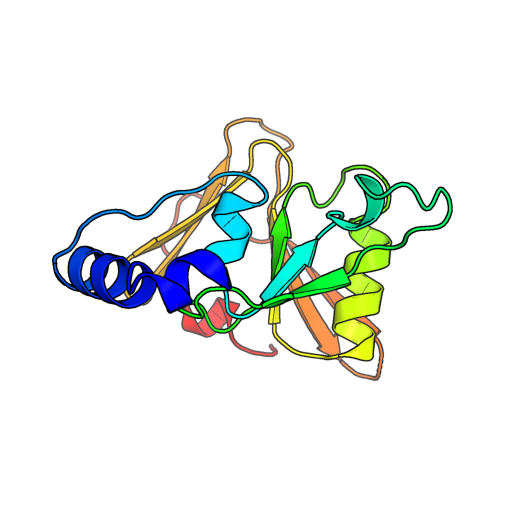 756 C CA . ILE A 1 98 ? -0.809 0.803 8.023 1.00 98.12 98 ILE A CA 1
ATOM 757 C C . ILE A 1 98 ? -1.593 -0.202 8.862 1.00 98.12 98 ILE A C 1
ATOM 759 O O . ILE A 1 98 ? -1.566 -1.402 8.587 1.00 98.12 98 ILE A O 1
ATOM 763 N N . GLU A 1 99 ? -2.285 0.292 9.880 1.00 98.06 99 GLU A N 1
ATOM 764 C CA . GLU A 1 99 ? -3.235 -0.488 10.667 1.00 98.06 99 GLU A CA 1
ATOM 765 C C . GLU A 1 99 ? -4.649 -0.114 10.232 1.00 98.06 99 GLU A C 1
ATOM 767 O O . GLU A 1 99 ? -4.965 1.070 10.116 1.00 98.06 99 GLU A O 1
ATOM 772 N N . ILE A 1 100 ? -5.492 -1.114 9.971 1.00 97.75 100 ILE A N 1
ATOM 773 C CA . ILE A 1 100 ? -6.885 -0.929 9.554 1.00 97.75 100 ILE A CA 1
ATOM 774 C C . ILE A 1 100 ? -7.771 -1.728 10.501 1.00 97.75 100 ILE A C 1
ATOM 776 O O . ILE A 1 100 ? -7.593 -2.937 10.646 1.00 97.75 100 ILE A O 1
ATOM 780 N N . VAL A 1 101 ? -8.733 -1.048 11.122 1.00 96.81 101 VAL A N 1
ATOM 781 C CA . VAL A 1 101 ? -9.693 -1.639 12.059 1.00 96.81 101 VAL A CA 1
ATOM 782 C C . VAL A 1 101 ? -11.089 -1.169 11.669 1.00 96.81 101 VAL A C 1
ATOM 784 O O . VAL A 1 101 ? -11.432 0.007 11.813 1.00 96.81 101 VAL A O 1
ATOM 787 N N . GLY A 1 102 ? -11.894 -2.092 11.138 1.00 94.75 102 GLY A N 1
ATOM 788 C CA . GLY A 1 102 ? -13.183 -1.761 10.533 1.00 94.75 102 GLY A CA 1
ATOM 789 C C . GLY A 1 102 ? -13.025 -0.706 9.433 1.00 94.75 102 GLY A C 1
ATOM 790 O O . GLY A 1 102 ? -12.201 -0.848 8.535 1.00 94.75 102 GLY A O 1
ATOM 791 N N . GLU A 1 103 ? -13.780 0.384 9.545 1.00 96.19 103 GLU A N 1
ATOM 792 C CA . GLU A 1 103 ? -13.804 1.485 8.569 1.00 96.19 103 GLU A CA 1
ATOM 793 C C . GLU A 1 103 ? -12.803 2.611 8.886 1.00 96.19 103 GLU A C 1
ATOM 795 O O . GLU A 1 103 ? -12.984 3.7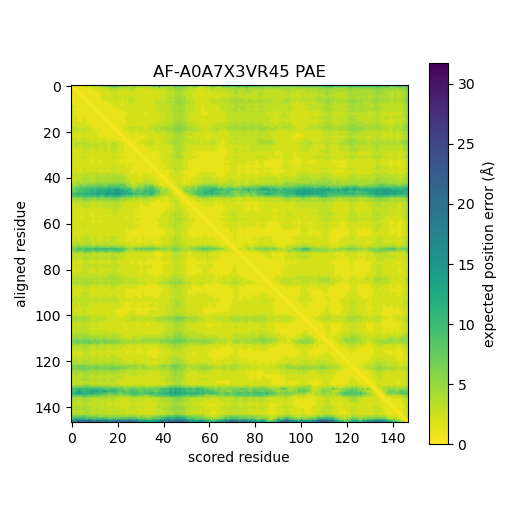53 8.458 1.00 96.19 103 GLU A O 1
ATOM 800 N N . ARG A 1 104 ? -11.759 2.333 9.674 1.00 97.94 104 ARG A N 1
ATOM 801 C CA . ARG A 1 104 ? -10.749 3.326 10.070 1.00 97.94 104 ARG A CA 1
ATOM 802 C C . ARG A 1 104 ? -9.341 2.796 9.859 1.00 97.94 104 ARG A C 1
ATOM 804 O O . ARG A 1 104 ? -9.115 1.588 9.878 1.00 97.94 104 ARG A O 1
ATOM 811 N N . TYR A 1 105 ? -8.396 3.709 9.690 1.00 98.25 105 TYR A N 1
ATOM 812 C CA . TYR A 1 105 ? -6.978 3.395 9.606 1.00 98.25 105 TYR A CA 1
ATOM 813 C C . TYR A 1 105 ? -6.135 4.384 10.408 1.00 98.25 105 TYR A C 1
ATOM 815 O O . TYR A 1 105 ? -6.590 5.484 10.721 1.00 98.25 105 TYR A O 1
ATOM 823 N N . ARG A 1 106 ? -4.892 3.997 10.684 1.00 98.25 106 ARG A N 1
ATOM 824 C CA . ARG A 1 106 ? -3.820 4.899 11.117 1.00 98.25 106 ARG A CA 1
ATOM 825 C C . ARG A 1 106 ? -2.472 4.411 10.599 1.00 98.25 106 ARG A C 1
ATOM 827 O O . ARG A 1 106 ? -2.346 3.259 10.171 1.00 98.25 106 ARG A O 1
ATOM 834 N N . ILE A 1 107 ? -1.475 5.288 10.628 1.00 98.00 107 ILE A N 1
ATOM 835 C CA . ILE A 1 107 ? -0.091 4.947 10.295 1.00 98.00 107 ILE A CA 1
ATOM 836 C C . ILE A 1 107 ? 0.696 4.775 11.587 1.00 98.00 107 ILE A C 1
ATOM 838 O O . ILE A 1 107 ? 0.653 5.634 12.460 1.00 98.00 107 ILE A O 1
ATOM 842 N N . LEU A 1 108 ? 1.411 3.659 11.684 1.00 97.12 108 LEU A N 1
ATOM 843 C CA . LEU A 1 108 ? 2.305 3.340 12.790 1.00 97.12 108 LEU A CA 1
ATOM 844 C C . LEU A 1 108 ? 3.742 3.377 12.286 1.00 97.12 108 LEU A C 1
ATOM 846 O O . LEU A 1 108 ? 4.036 2.823 11.223 1.00 97.12 108 LEU A O 1
ATOM 850 N N . THR A 1 109 ? 4.645 3.977 13.054 1.00 96.81 109 THR A N 1
ATOM 851 C CA . THR A 1 109 ? 6.070 4.023 12.718 1.00 96.81 109 THR A CA 1
ATOM 852 C C . THR A 1 109 ? 6.929 3.573 13.889 1.00 96.81 109 THR A C 1
ATOM 854 O O . THR A 1 109 ? 6.603 3.793 15.053 1.00 96.81 109 THR A O 1
ATOM 857 N N . SER A 1 110 ? 8.036 2.900 13.580 1.00 95.88 110 SER A N 1
ATOM 858 C CA . SER A 1 110 ? 9.041 2.491 14.570 1.00 95.88 110 SER A CA 1
ATOM 859 C C . SER A 1 110 ? 10.358 3.260 14.425 1.00 95.88 110 SER A C 1
ATOM 861 O O . SER A 1 110 ? 11.331 2.932 15.099 1.00 95.88 110 SER A O 1
ATOM 863 N N . ALA A 1 111 ? 10.423 4.224 13.504 1.00 95.56 111 ALA A N 1
ATOM 864 C CA . ALA A 1 111 ? 11.578 5.081 13.269 1.00 95.56 111 ALA A CA 1
ATOM 865 C C . ALA A 1 111 ? 11.105 6.510 12.939 1.00 95.56 111 ALA A C 1
ATOM 867 O O . ALA A 1 111 ? 10.132 6.645 12.197 1.00 95.56 111 ALA A O 1
ATOM 868 N N . PRO A 1 112 ? 11.798 7.569 13.407 1.00 91.81 112 PRO A N 1
ATOM 869 C CA . PRO A 1 112 ? 11.340 8.958 13.250 1.00 91.81 112 PRO A CA 1
ATOM 870 C C . PRO A 1 112 ? 11.156 9.425 11.799 1.00 91.81 112 PRO A C 1
ATOM 872 O O . PRO A 1 112 ? 10.366 10.321 11.535 1.00 91.81 112 PRO A O 1
ATOM 875 N N . ASN A 1 113 ? 11.896 8.825 10.863 1.00 93.94 113 ASN A N 1
ATOM 876 C CA . ASN A 1 113 ? 11.897 9.216 9.451 1.00 93.94 113 ASN A CA 1
ATOM 877 C C . ASN A 1 113 ? 11.051 8.290 8.565 1.00 93.94 113 ASN A C 1
ATOM 879 O O . ASN A 1 113 ? 11.018 8.489 7.354 1.00 93.94 113 ASN A O 1
ATOM 883 N N . ALA A 1 114 ? 10.434 7.250 9.130 1.00 97.00 114 ALA A N 1
ATOM 884 C CA . ALA A 1 114 ? 9.608 6.325 8.365 1.00 97.00 114 ALA A CA 1
ATOM 885 C C . ALA A 1 114 ? 8.274 6.985 8.022 1.00 97.00 114 ALA A C 1
ATOM 887 O O . ALA A 1 114 ? 7.668 7.608 8.883 1.00 97.00 114 ALA A O 1
ATOM 888 N N . LYS A 1 115 ? 7.809 6.855 6.778 1.00 98.00 115 LYS A N 1
ATOM 889 C CA . LYS A 1 115 ? 6.594 7.530 6.317 1.00 98.00 115 LYS A CA 1
ATOM 890 C C . LYS A 1 115 ? 5.662 6.593 5.558 1.00 98.00 115 LYS A C 1
ATOM 892 O O . LYS A 1 115 ? 6.016 5.474 5.172 1.00 98.00 115 LYS A O 1
ATOM 897 N N . ALA A 1 116 ? 4.436 7.061 5.350 1.00 98.38 116 ALA A N 1
ATOM 898 C CA . ALA A 1 116 ? 3.456 6.409 4.496 1.00 98.38 116 ALA A CA 1
ATOM 899 C C . ALA A 1 116 ? 2.790 7.421 3.563 1.00 98.38 116 ALA A C 1
ATOM 901 O O . ALA A 1 116 ? 2.702 8.606 3.872 1.00 98.38 116 ALA A O 1
ATOM 902 N N . TYR A 1 117 ? 2.319 6.942 2.415 1.00 98.62 117 TYR A N 1
ATOM 903 C CA . TYR A 1 117 ? 1.861 7.782 1.316 1.00 98.62 117 TYR A CA 1
ATOM 904 C C . TYR A 1 117 ? 0.604 7.224 0.670 1.00 98.62 117 TYR A C 1
ATOM 906 O O . TYR A 1 117 ? 0.451 6.013 0.492 1.00 98.62 117 TYR A O 1
ATOM 914 N N . LYS A 1 118 ? -0.264 8.135 0.243 1.00 98.56 118 LYS A N 1
ATOM 915 C CA . LYS A 1 118 ? -1.368 7.881 -0.675 1.00 98.56 118 LYS A CA 1
ATOM 916 C C . LYS A 1 118 ? -0.961 8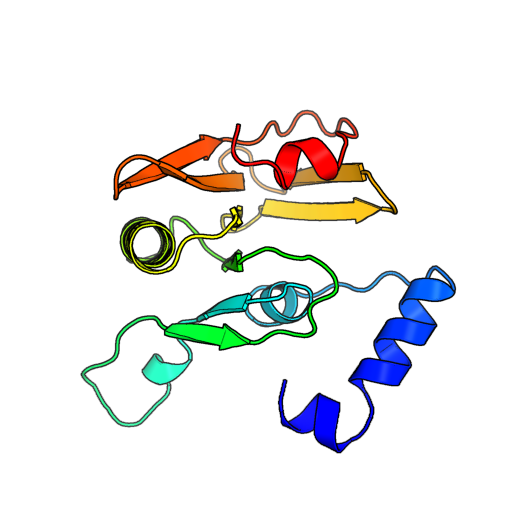.327 -2.069 1.00 98.56 118 LYS A C 1
ATOM 918 O O . LYS A 1 118 ? -0.426 9.418 -2.250 1.00 98.56 118 LYS A O 1
ATOM 923 N N . LEU A 1 119 ? -1.253 7.489 -3.055 1.00 98.56 119 LEU A N 1
ATOM 924 C CA . LEU A 1 119 ? -1.085 7.809 -4.463 1.00 98.56 119 LEU A CA 1
ATOM 925 C C . LEU A 1 119 ? -2.404 7.634 -5.208 1.00 98.56 119 LEU A C 1
ATOM 927 O O . LEU A 1 119 ? -3.147 6.686 -4.964 1.00 98.56 119 LEU A O 1
ATOM 931 N N . PHE A 1 120 ? -2.692 8.496 -6.174 1.00 98.44 120 PHE A N 1
ATOM 932 C CA . PHE A 1 120 ? -3.785 8.266 -7.120 1.00 98.44 120 PHE A CA 1
ATOM 933 C C . PHE A 1 120 ? -3.513 8.946 -8.456 1.00 98.44 120 PHE A C 1
ATOM 935 O O . PHE A 1 120 ? -2.729 9.884 -8.552 1.00 98.44 120 PHE A O 1
ATOM 942 N N . LYS A 1 121 ? -4.166 8.462 -9.514 1.00 97.81 121 LYS A N 1
ATOM 943 C CA . LYS A 1 121 ? -4.026 9.047 -10.849 1.00 97.81 121 LYS A CA 1
ATOM 944 C C . LYS A 1 121 ? -4.869 10.319 -10.991 1.00 97.81 121 LYS A C 1
ATOM 946 O O . LYS A 1 121 ? -6.083 10.254 -10.785 1.00 97.81 121 LYS A O 1
ATOM 951 N N . ARG A 1 122 ? -4.251 11.413 -11.446 1.00 97.19 122 ARG A N 1
ATOM 952 C CA . ARG A 1 122 ? -4.897 12.659 -11.896 1.00 97.19 122 ARG A CA 1
ATOM 953 C C . ARG A 1 122 ? -4.169 13.179 -13.137 1.00 97.19 122 ARG A C 1
ATOM 955 O O . ARG A 1 122 ? -2.944 13.204 -13.151 1.00 97.19 122 ARG A O 1
ATOM 962 N N . ASP A 1 123 ? -4.911 13.512 -14.192 1.00 95.25 123 ASP A N 1
ATOM 963 C CA . ASP A 1 123 ? -4.375 14.086 -15.442 1.00 95.25 123 ASP A CA 1
ATOM 964 C C . ASP A 1 123 ? -3.187 13.310 -16.034 1.00 95.25 123 ASP A C 1
ATOM 966 O O . ASP A 1 123 ? -2.162 13.866 -16.414 1.00 95.25 123 ASP A O 1
ATOM 970 N N . GLY A 1 124 ? -3.297 11.978 -16.053 1.00 94.25 124 GLY A N 1
ATOM 971 C CA . GLY A 1 124 ? -2.247 11.101 -16.583 1.00 94.25 124 GLY A CA 1
ATOM 972 C C . GLY A 1 124 ? -1.081 10.822 -15.628 1.00 94.25 124 GLY A C 1
ATOM 973 O O . GLY A 1 124 ? -0.342 9.876 -15.878 1.00 94.25 124 GLY A O 1
ATOM 974 N N . ASN A 1 125 ? -0.971 11.549 -14.515 1.00 96.88 125 ASN A N 1
ATOM 975 C CA . ASN A 1 125 ? 0.141 11.479 -13.568 1.00 96.88 125 ASN A CA 1
ATOM 976 C C . ASN A 1 125 ? -0.286 10.886 -12.220 1.00 96.88 125 ASN A C 1
ATOM 978 O O . ASN A 1 125 ? -1.475 10.824 -11.902 1.00 96.88 125 ASN A O 1
ATOM 982 N N . ALA A 1 126 ? 0.682 10.437 -11.421 1.00 97.81 126 ALA A N 1
ATOM 983 C CA . ALA A 1 126 ? 0.439 10.079 -10.028 1.00 97.81 126 ALA A CA 1
ATOM 984 C C . ALA A 1 126 ? 0.538 11.333 -9.151 1.00 97.81 126 ALA A C 1
ATOM 986 O O . ALA A 1 126 ? 1.546 12.031 -9.171 1.00 97.81 126 ALA A O 1
ATOM 987 N N . VAL A 1 127 ? -0.513 11.606 -8.384 1.00 98.06 127 VAL A N 1
ATOM 988 C CA . VAL A 1 127 ? -0.500 12.561 -7.274 1.00 98.06 127 VAL A CA 1
ATOM 989 C C . VAL A 1 127 ? -0.105 11.791 -6.026 1.00 98.06 127 VAL A C 1
ATOM 991 O O . VAL A 1 127 ? -0.666 10.722 -5.782 1.00 98.06 127 VAL A O 1
ATOM 994 N N . ILE A 1 128 ? 0.849 12.323 -5.267 1.00 98.19 128 ILE A N 1
ATOM 995 C CA . ILE A 1 128 ? 1.411 11.708 -4.062 1.00 98.19 128 ILE A CA 1
ATOM 996 C C . ILE A 1 128 ? 1.092 12.622 -2.877 1.00 98.19 128 ILE A C 1
ATOM 998 O O . ILE A 1 128 ? 1.243 13.840 -2.968 1.00 98.19 128 ILE A O 1
ATOM 1002 N N . THR A 1 129 ? 0.644 12.047 -1.768 1.00 97.75 129 THR A N 1
ATOM 1003 C CA . THR A 1 129 ? 0.375 12.775 -0.524 1.00 97.75 129 THR A CA 1
ATOM 1004 C C . THR A 1 129 ? 0.894 11.960 0.64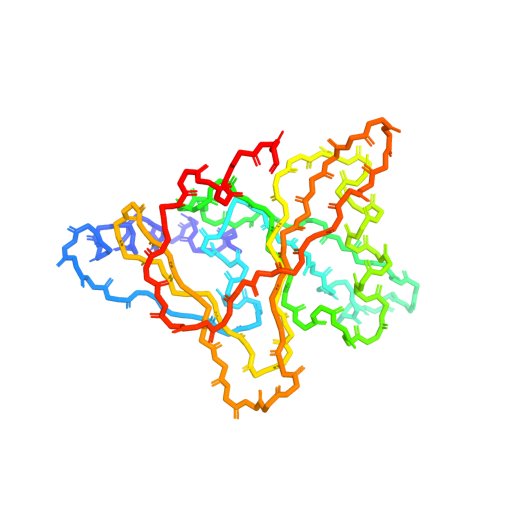8 1.00 97.75 129 THR A C 1
ATOM 1006 O O . THR A 1 129 ? 0.584 10.774 0.755 1.00 97.75 129 THR A O 1
ATOM 1009 N N . GLU A 1 130 ? 1.697 12.580 1.508 1.00 97.88 130 GLU A N 1
ATOM 1010 C CA . GLU A 1 130 ? 2.140 11.971 2.764 1.00 97.88 130 GLU A CA 1
ATOM 1011 C C . GLU A 1 130 ? 0.950 11.822 3.720 1.00 97.88 130 GLU A C 1
ATOM 1013 O O . GLU A 1 130 ? 0.103 12.710 3.821 1.00 97.88 130 GLU A O 1
ATOM 1018 N N . LEU A 1 131 ? 0.859 10.676 4.386 1.00 97.19 131 LEU A N 1
ATOM 1019 C CA . LEU A 1 131 ? -0.170 10.383 5.377 1.00 97.19 131 LEU A CA 1
ATOM 1020 C C . LEU A 1 131 ? 0.324 10.780 6.771 1.00 97.19 131 LEU A C 1
ATOM 1022 O O . LEU A 1 131 ? 1.486 10.545 7.105 1.00 97.19 131 LEU A O 1
ATOM 1026 N N . SER A 1 132 ? -0.576 11.347 7.582 1.00 94.19 132 SER A N 1
ATOM 1027 C CA . SER A 1 132 ? -0.274 11.716 8.971 1.00 94.19 132 SER A CA 1
ATOM 1028 C C . SER A 1 132 ? 0.116 10.494 9.810 1.00 94.19 132 SER A C 1
ATOM 1030 O O . SER A 1 132 ? -0.388 9.388 9.594 1.00 94.19 132 SER A O 1
ATOM 1032 N N . GLN A 1 133 ? 1.018 10.714 10.765 1.00 90.06 133 GLN A N 1
ATOM 1033 C CA . GLN A 1 133 ? 1.579 9.714 11.685 1.00 90.06 133 GLN A CA 1
ATOM 1034 C C . GLN A 1 133 ? 1.302 10.095 13.149 1.00 90.06 133 GLN A C 1
ATOM 1036 O O . GLN A 1 133 ? 2.080 9.797 14.050 1.00 90.06 133 GLN A O 1
ATOM 1041 N N . ASP A 1 134 ? 0.193 10.789 13.384 1.00 87.75 134 ASP A N 1
ATOM 1042 C CA . ASP A 1 134 ? -0.255 11.276 14.695 1.00 87.75 134 ASP A CA 1
ATOM 1043 C C . ASP A 1 134 ? -0.895 10.186 15.578 1.00 87.75 134 ASP A C 1
ATOM 1045 O O . ASP A 1 134 ? -1.316 10.472 16.694 1.00 87.75 134 ASP A O 1
ATOM 1049 N N . ASN A 1 135 ? -0.923 8.929 15.116 1.00 83.19 135 ASN A N 1
ATOM 1050 C CA . ASN A 1 135 ? -1.614 7.791 15.738 1.00 83.19 135 ASN A CA 1
ATOM 1051 C C . ASN A 1 135 ? -3.142 7.948 15.861 1.00 83.19 135 ASN A C 1
ATOM 1053 O O . ASN A 1 135 ? -3.780 7.100 16.498 1.00 83.19 135 ASN A O 1
ATOM 1057 N N . GLU A 1 136 ? -3.736 8.953 15.212 1.00 92.06 136 GLU A N 1
ATOM 1058 C CA . GLU A 1 136 ? -5.177 9.186 15.219 1.00 92.06 136 GLU A CA 1
ATOM 1059 C C . GLU A 1 136 ? -5.905 8.302 14.201 1.00 92.06 136 GLU A C 1
ATOM 1061 O O . GLU A 1 136 ? -5.424 8.004 13.102 1.00 92.06 136 GLU A O 1
ATOM 1066 N N . TRP A 1 137 ? -7.114 7.873 14.563 1.00 97.06 137 TRP A N 1
ATOM 1067 C CA . TRP A 1 137 ? -7.952 7.070 13.677 1.00 97.06 137 TRP A CA 1
ATOM 1068 C C . TRP A 1 137 ? -8.625 7.945 12.621 1.00 97.06 137 TRP A C 1
ATOM 1070 O O . TRP A 1 137 ? -9.495 8.755 12.932 1.00 97.06 137 TRP A O 1
ATOM 1080 N N . THR A 1 138 ? -8.301 7.699 11.355 1.00 97.12 138 THR A N 1
ATOM 1081 C CA . THR A 1 138 ? -8.890 8.391 10.201 1.00 97.12 138 THR A CA 1
ATOM 1082 C C . THR A 1 138 ? -9.869 7.470 9.461 1.00 97.12 138 THR A C 1
ATOM 1084 O O . THR A 1 138 ? -9.615 6.264 9.374 1.00 97.12 138 THR A O 1
ATOM 1087 N N . PRO A 1 139 ? -10.985 7.973 8.897 1.00 97.50 139 PRO A N 1
ATOM 1088 C CA . PRO A 1 139 ? -11.879 7.159 8.075 1.00 97.50 139 PRO A CA 1
ATOM 1089 C C . PRO A 1 139 ? -11.159 6.519 6.878 1.00 97.50 139 PRO A C 1
ATOM 1091 O O . PRO A 1 139 ? -10.532 7.198 6.062 1.00 97.50 139 PRO A O 1
ATOM 1094 N N . LEU A 1 140 ? -11.304 5.203 6.708 1.00 97.38 140 LEU A N 1
ATOM 1095 C CA . LEU A 1 140 ? -10.724 4.464 5.580 1.00 97.38 140 LEU A CA 1
ATOM 1096 C C . LEU A 1 140 ? -11.262 4.973 4.234 1.00 97.38 140 LEU A C 1
ATOM 1098 O O . LEU A 1 140 ? -10.553 4.969 3.225 1.00 97.38 140 LEU A O 1
ATOM 1102 N N . THR A 1 141 ? -12.493 5.486 4.213 1.00 97.00 141 THR A N 1
ATOM 1103 C CA . THR A 1 141 ? -13.088 6.108 3.027 1.00 97.00 141 THR A CA 1
ATOM 1104 C C . THR A 1 141 ? -12.285 7.294 2.505 1.00 97.00 141 THR A C 1
ATOM 1106 O O . THR A 1 141 ? -12.259 7.507 1.294 1.00 97.00 141 THR A O 1
ATOM 1109 N N . ASP A 1 142 ? -11.614 8.051 3.372 1.00 95.25 142 ASP A N 1
ATOM 1110 C CA . ASP A 1 142 ? -10.841 9.229 2.964 1.00 95.25 142 ASP A CA 1
ATOM 1111 C C . ASP A 1 142 ? -9.530 8.816 2.288 1.00 95.25 142 ASP A C 1
ATOM 1113 O O . ASP A 1 142 ? -9.130 9.384 1.262 1.00 95.25 142 ASP A O 1
ATOM 1117 N N . LEU A 1 143 ? -8.928 7.726 2.772 1.00 96.38 143 LEU A N 1
ATOM 1118 C CA . LEU A 1 143 ? -7.776 7.098 2.135 1.00 96.38 143 LEU A CA 1
ATOM 1119 C C . LEU A 1 143 ? -8.127 6.530 0.754 1.00 96.38 143 LEU A C 1
ATOM 1121 O O . LEU A 1 143 ? -7.354 6.675 -0.191 1.00 96.38 143 LEU A O 1
ATOM 1125 N N . LEU A 1 144 ? -9.307 5.918 0.612 1.00 96.75 144 LEU A N 1
ATOM 1126 C CA . LEU A 1 144 ? -9.725 5.219 -0.610 1.00 96.75 144 LEU A CA 1
ATOM 1127 C C . LEU A 1 144 ? -10.416 6.113 -1.662 1.00 96.75 144 LEU A C 1
ATOM 1129 O O . LEU A 1 144 ? -10.788 5.633 -2.738 1.00 96.75 144 LEU A O 1
ATOM 1133 N N . ARG A 1 145 ? -10.573 7.417 -1.407 1.00 93.75 145 ARG A N 1
ATOM 1134 C CA . ARG A 1 145 ? -11.115 8.391 -2.374 1.00 93.75 145 ARG A CA 1
ATOM 1135 C C . ARG A 1 145 ? -10.022 9.014 -3.241 1.00 93.75 145 ARG A C 1
ATOM 1137 O O . ARG A 1 145 ? -8.900 9.218 -2.798 1.00 93.75 145 ARG A O 1
ATOM 1144 N N . ARG A 1 146 ? -10.367 9.399 -4.474 1.00 85.69 146 ARG A N 1
ATOM 1145 C CA . ARG A 1 146 ? -9.500 10.186 -5.379 1.00 85.69 146 ARG A CA 1
ATOM 1146 C C . ARG A 1 146 ? -9.667 11.688 -5.123 1.00 85.69 146 ARG A C 1
ATOM 1148 O O . ARG A 1 146 ? -10.140 12.414 -5.993 1.00 85.69 146 ARG A O 1
ATOM 1155 N N . LYS A 1 147 ? -9.391 12.106 -3.896 1.00 67.56 147 LYS A N 1
ATOM 1156 C CA . LYS A 1 147 ? -9.390 13.500 -3.456 1.00 67.56 147 LYS A CA 1
ATOM 1157 C C . LYS A 1 147 ? -8.127 13.738 -2.651 1.00 67.56 147 LYS A C 1
ATOM 1159 O O . LYS A 1 147 ? -7.725 12.781 -1.938 1.00 67.56 147 LYS A O 1
#

Mean predicted aligned error: 2.94 Å

Nearest PDB structures (foldseek):
  8ckb-assembly1_F001  TM=4.719E-01  e=1.534E+00  Bacteroides phage crAss001
  4qwo-assembly2_B  TM=4.082E-01  e=1.534E+00  Monkeypox virus Zaire-96-I-16
  7qok-assembly1_A  TM=4.818E-01  e=3.628E+00  Bacteroides phage crAss001
  3oe3-assembly2_B  TM=3.247E-01  e=4.102E+00  Salmonella enterica subsp. enterica serovar Typhimurium
  5ec5-assembly1_C  TM=3.391E-01  e=6.709E+00  Eisenia fetida